Protein AF-A0A7Z0WE35-F1 (afdb_monomer_lite)

pLDDT: mean 92.05, std 5.74, range [55.38, 96.88]

Foldseek 3Di:
DALVVLLVLLVVLVVVLVCLVVPLCPCLVVLLVVLVVCVVVVHPVSVVSVVVSVVSVVVSVVSSVVSNVSSVVSNVVSVVVVVVVVVVVVVVVVVVVVVD

Organism: NCBI:txid485602

Radius of gyration: 24.38 Å; chains: 1; bounding box: 56×16×72 Å

Sequence (100 aa):
MDPAVLNKAAGAAGEVLGMLNRDGRLADDTTNAASAALSQESFQLGRSLKITGDLWYSQMTTLIQACHRIEQSLTASADGHRLNENDNEMRMADISKYFQ

Structure (mmCIF, N/CA/C/O backbone):
data_AF-A0A7Z0WE35-F1
#
_entry.id   AF-A0A7Z0WE35-F1
#
loop_
_atom_site.group_PDB
_atom_site.id
_atom_site.type_symbol
_atom_site.label_atom_id
_atom_site.label_alt_id
_atom_site.label_comp_id
_atom_site.label_asym_id
_atom_site.label_entity_id
_atom_site.label_seq_id
_atom_site.pdbx_PDB_ins_code
_atom_site.Cartn_x
_atom_site.Cartn_y
_atom_site.Cartn_z
_atom_site.occupancy
_atom_site.B_iso_or_equiv
_atom_site.auth_seq_id
_atom_site.auth_comp_id
_atom_site.auth_asym_id
_atom_site.auth_atom_id
_atom_site.pdbx_PDB_model_num
ATOM 1 N N . MET A 1 1 ? 22.223 1.865 -14.065 1.00 63.22 1 MET A N 1
ATOM 2 C CA . MET A 1 1 ? 21.657 0.749 -13.277 1.00 63.22 1 MET A CA 1
ATOM 3 C C . MET A 1 1 ? 20.894 -0.112 -14.266 1.00 63.22 1 MET A C 1
ATOM 5 O O . MET A 1 1 ? 20.292 0.466 -15.156 1.00 63.22 1 MET A O 1
ATOM 9 N N . ASP A 1 2 ? 20.988 -1.438 -14.187 1.00 84.75 2 ASP A N 1
ATOM 10 C CA . ASP A 1 2 ? 20.372 -2.332 -15.181 1.00 84.75 2 ASP A CA 1
ATOM 11 C C . ASP A 1 2 ? 18.828 -2.184 -15.176 1.00 84.75 2 ASP A C 1
ATOM 13 O O . ASP A 1 2 ? 18.217 -2.360 -14.110 1.00 84.75 2 ASP A O 1
ATOM 17 N N . PRO A 1 3 ? 18.184 -1.866 -16.321 1.00 84.75 3 PRO A N 1
ATOM 18 C CA . PRO A 1 3 ? 16.726 -1.778 -16.441 1.00 84.75 3 PRO A CA 1
ATOM 19 C C . PRO A 1 3 ? 15.988 -3.031 -15.952 1.00 84.75 3 PRO A C 1
ATOM 21 O O . PRO A 1 3 ? 14.906 -2.922 -15.374 1.00 84.75 3 PRO A O 1
ATOM 24 N N . ALA A 1 4 ? 16.570 -4.224 -16.113 1.00 87.44 4 ALA A N 1
ATOM 25 C CA . ALA A 1 4 ? 15.971 -5.471 -15.643 1.00 87.44 4 ALA A CA 1
ATOM 26 C C . ALA A 1 4 ? 15.893 -5.529 -14.107 1.00 87.44 4 ALA A C 1
ATOM 28 O O . ALA A 1 4 ? 14.898 -5.992 -13.544 1.00 87.44 4 ALA A O 1
ATOM 29 N N . VAL A 1 5 ? 16.914 -5.010 -13.417 1.00 90.81 5 VAL A N 1
ATOM 30 C CA . VAL A 1 5 ? 16.941 -4.929 -11.948 1.00 90.81 5 VAL A CA 1
ATOM 31 C C . VAL A 1 5 ? 15.912 -3.918 -11.443 1.00 90.81 5 VAL A C 1
ATOM 33 O O . VAL A 1 5 ? 15.215 -4.197 -10.466 1.00 90.81 5 VAL A O 1
ATOM 36 N N . LEU A 1 6 ? 15.776 -2.777 -12.125 1.00 89.88 6 LEU A N 1
ATOM 37 C CA . LEU A 1 6 ? 14.770 -1.760 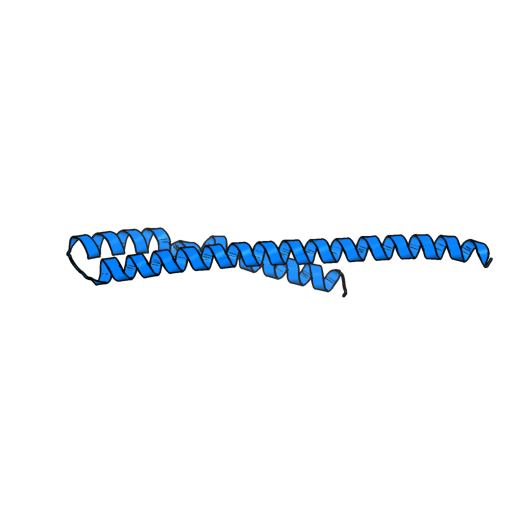-11.801 1.00 89.88 6 LEU A CA 1
ATOM 38 C C . LEU A 1 6 ? 13.345 -2.301 -11.962 1.00 89.88 6 LEU A C 1
ATOM 40 O O . LEU A 1 6 ? 12.538 -2.161 -11.046 1.00 89.88 6 LEU A O 1
ATOM 44 N N . ASN A 1 7 ? 13.063 -2.994 -13.067 1.00 89.81 7 ASN A N 1
ATOM 45 C CA . ASN A 1 7 ? 11.759 -3.614 -13.309 1.00 89.81 7 ASN A CA 1
ATOM 46 C C . ASN A 1 7 ? 11.433 -4.705 -12.282 1.00 89.81 7 ASN A C 1
ATOM 48 O O . ASN A 1 7 ? 10.308 -4.781 -11.792 1.00 89.81 7 ASN A O 1
ATOM 52 N N . LYS A 1 8 ? 12.420 -5.520 -11.894 1.00 92.19 8 LYS A N 1
ATOM 53 C CA . LYS A 1 8 ? 12.237 -6.518 -10.832 1.00 92.19 8 LYS A CA 1
ATOM 54 C C . LYS A 1 8 ? 11.894 -5.864 -9.490 1.00 92.19 8 LYS A C 1
ATOM 56 O O . LYS A 1 8 ? 11.002 -6.336 -8.789 1.00 92.19 8 LYS A O 1
ATOM 61 N N . ALA A 1 9 ? 12.590 -4.786 -9.131 1.00 91.19 9 ALA A N 1
ATOM 62 C CA . ALA A 1 9 ? 12.316 -4.044 -7.903 1.00 91.19 9 ALA A CA 1
ATOM 63 C C . ALA A 1 9 ? 10.942 -3.347 -7.941 1.00 91.19 9 ALA A C 1
ATOM 65 O O . ALA A 1 9 ? 10.240 -3.343 -6.931 1.00 91.19 9 ALA A O 1
ATOM 66 N N . ALA A 1 10 ? 10.532 -2.820 -9.101 1.00 91.38 10 ALA A N 1
ATOM 67 C CA . ALA A 1 10 ? 9.198 -2.259 -9.304 1.00 91.38 10 ALA A CA 1
ATOM 68 C C . ALA A 1 10 ? 8.107 -3.320 -9.096 1.00 91.38 10 ALA A C 1
ATOM 70 O O . ALA A 1 10 ? 7.177 -3.094 -8.327 1.00 91.38 10 ALA A O 1
ATOM 71 N N . GLY A 1 11 ? 8.273 -4.509 -9.688 1.00 92.44 11 GLY A N 1
ATOM 72 C CA . GLY A 1 11 ? 7.349 -5.630 -9.503 1.00 92.44 11 GLY A CA 1
ATOM 73 C C . GLY A 1 11 ? 7.208 -6.048 -8.037 1.00 92.44 11 GLY A C 1
ATOM 74 O O . GLY A 1 11 ? 6.093 -6.188 -7.545 1.00 92.44 11 GLY A O 1
ATOM 75 N N . ALA A 1 12 ? 8.320 -6.148 -7.301 1.00 94.12 12 ALA A N 1
ATOM 76 C CA . ALA A 1 12 ? 8.283 -6.445 -5.868 1.00 94.12 12 ALA A CA 1
ATOM 77 C C . ALA A 1 12 ? 7.545 -5.358 -5.058 1.00 94.12 12 ALA A C 1
ATOM 79 O O . ALA A 1 12 ? 6.786 -5.673 -4.142 1.00 94.12 12 ALA A O 1
ATOM 80 N N . ALA A 1 13 ? 7.727 -4.077 -5.401 1.00 92.00 13 ALA A N 1
ATOM 81 C CA . ALA A 1 13 ? 6.980 -2.984 -4.778 1.00 92.00 13 ALA A CA 1
ATOM 82 C C . ALA A 1 13 ? 5.470 -3.079 -5.073 1.00 92.00 13 ALA A C 1
ATOM 84 O O . ALA A 1 13 ? 4.665 -2.866 -4.164 1.00 92.00 13 ALA A O 1
ATOM 85 N N . GLY A 1 14 ? 5.095 -3.461 -6.298 1.00 92.56 14 GLY A N 1
ATOM 86 C CA . GLY A 1 14 ? 3.710 -3.720 -6.702 1.00 92.56 14 GLY A CA 1
ATOM 87 C C . GLY A 1 14 ? 3.081 -4.930 -5.994 1.00 92.56 14 GLY A C 1
ATOM 88 O O . GLY A 1 14 ? 1.922 -4.881 -5.581 1.00 92.56 14 GLY A O 1
ATOM 89 N N . GLU A 1 15 ? 3.840 -6.004 -5.763 1.00 95.56 15 GLU A N 1
ATOM 90 C CA . GLU A 1 15 ? 3.379 -7.164 -4.984 1.00 95.56 15 GLU A CA 1
ATOM 91 C C . GLU A 1 15 ? 3.075 -6.784 -3.532 1.00 95.56 15 GLU A C 1
ATOM 93 O O . GLU A 1 15 ? 1.998 -7.104 -3.017 1.00 95.56 15 GLU A O 1
ATOM 98 N N . VAL A 1 16 ? 3.988 -6.044 -2.893 1.00 93.88 16 VAL A N 1
ATOM 99 C CA . VAL A 1 16 ? 3.786 -5.520 -1.536 1.00 93.88 16 VAL A CA 1
ATOM 100 C C . VAL A 1 16 ? 2.579 -4.585 -1.509 1.00 93.88 16 VAL A C 1
ATOM 102 O O . VAL A 1 16 ? 1.712 -4.742 -0.654 1.00 93.88 16 VAL A O 1
ATOM 105 N N . LEU A 1 17 ? 2.456 -3.669 -2.474 1.00 93.81 17 LEU A N 1
ATOM 106 C CA . LEU A 1 17 ? 1.284 -2.804 -2.624 1.00 93.81 17 LEU A CA 1
ATOM 107 C C . LEU A 1 17 ? -0.017 -3.619 -2.703 1.00 93.81 17 LEU A C 1
ATOM 109 O O . LEU A 1 17 ? -1.003 -3.285 -2.042 1.00 93.81 17 LEU A O 1
ATOM 113 N N . GLY A 1 18 ? -0.025 -4.698 -3.485 1.00 94.25 18 GLY A N 1
ATOM 114 C CA . GLY A 1 18 ? -1.168 -5.597 -3.618 1.00 94.25 18 GLY A CA 1
ATOM 115 C C . GLY A 1 18 ? -1.522 -6.303 -2.308 1.00 94.25 18 GLY A C 1
ATOM 116 O O . GLY A 1 18 ? -2.695 -6.355 -1.943 1.00 94.25 18 GLY A O 1
ATOM 117 N N . MET A 1 19 ? -0.525 -6.809 -1.577 1.00 94.81 19 MET A N 1
ATOM 118 C CA . MET A 1 19 ? -0.728 -7.419 -0.257 1.00 94.81 19 MET A CA 1
ATOM 119 C C . MET A 1 19 ? -1.287 -6.417 0.753 1.00 94.81 19 MET A C 1
ATOM 121 O O . MET A 1 19 ? -2.270 -6.708 1.424 1.00 94.81 19 MET A O 1
ATOM 125 N N . LEU A 1 20 ? -0.721 -5.212 0.822 1.00 94.00 20 LEU A N 1
ATOM 126 C CA . LEU A 1 20 ? -1.172 -4.175 1.752 1.00 94.00 20 LEU A CA 1
ATOM 127 C C . LEU A 1 20 ? -2.611 -3.729 1.472 1.00 94.00 20 LEU A C 1
ATOM 129 O O . LEU A 1 20 ? -3.381 -3.534 2.409 1.00 94.00 20 LEU A O 1
ATOM 133 N N . ASN A 1 21 ? -2.999 -3.611 0.199 1.00 92.56 21 ASN A N 1
ATOM 134 C CA . ASN A 1 21 ? -4.379 -3.287 -0.169 1.00 92.56 21 ASN A CA 1
ATOM 135 C C . ASN A 1 21 ? -5.370 -4.397 0.207 1.00 92.56 21 ASN A C 1
ATOM 137 O O . ASN A 1 21 ? -6.489 -4.088 0.610 1.00 92.56 21 ASN A O 1
ATOM 141 N N . ARG A 1 22 ? -4.981 -5.671 0.066 1.00 92.38 22 ARG A N 1
ATOM 142 C CA . ARG A 1 22 ? -5.849 -6.809 0.406 1.00 92.38 22 ARG A CA 1
ATOM 143 C C . ARG A 1 22 ? -5.959 -7.020 1.909 1.00 92.38 22 ARG A C 1
ATOM 145 O O . ARG A 1 22 ? -7.061 -7.105 2.439 1.00 92.38 22 ARG A O 1
ATOM 152 N N . ASP A 1 23 ? -4.818 -7.091 2.581 1.00 93.88 23 ASP A N 1
ATOM 153 C CA . ASP A 1 23 ? -4.740 -7.627 3.937 1.00 93.88 23 ASP A CA 1
ATOM 154 C C . ASP A 1 23 ? -4.706 -6.512 4.986 1.00 93.88 23 ASP A C 1
ATOM 156 O O . ASP A 1 23 ? -5.187 -6.674 6.108 1.00 93.88 23 ASP A O 1
ATOM 160 N N . GLY A 1 24 ? -4.189 -5.339 4.612 1.00 91.31 24 GLY A N 1
ATOM 161 C CA . GLY A 1 24 ? -3.955 -4.227 5.526 1.00 91.31 24 GLY A CA 1
ATOM 162 C C . GLY A 1 24 ? -5.217 -3.604 6.116 1.00 91.31 24 GLY A C 1
ATOM 163 O O . GLY A 1 24 ? -5.115 -2.882 7.102 1.00 91.31 24 GLY A O 1
ATOM 164 N N . ARG A 1 25 ? -6.396 -3.883 5.552 1.00 89.69 25 ARG A N 1
ATOM 165 C CA . ARG A 1 25 ? -7.690 -3.344 6.011 1.00 89.69 25 ARG A CA 1
ATOM 166 C C . ARG A 1 25 ? -8.663 -4.407 6.516 1.00 89.69 25 ARG A C 1
ATOM 168 O O . ARG A 1 25 ? -9.792 -4.084 6.867 1.00 89.69 25 ARG A O 1
ATOM 175 N N . LEU A 1 26 ? -8.235 -5.671 6.604 1.00 93.94 26 LEU A N 1
ATOM 176 C CA . LEU A 1 26 ? -9.100 -6.776 7.044 1.00 93.94 26 LEU A CA 1
ATOM 177 C C . LEU A 1 26 ? -9.692 -6.553 8.440 1.00 93.94 26 LEU A C 1
ATOM 179 O O . LEU A 1 26 ? -10.808 -6.980 8.720 1.00 93.94 26 LEU A O 1
ATOM 183 N N . ALA A 1 27 ? -8.942 -5.889 9.319 1.00 91.31 27 ALA A N 1
ATOM 184 C CA . ALA A 1 27 ? -9.357 -5.662 10.693 1.00 91.31 27 ALA A CA 1
ATOM 185 C C . ALA A 1 27 ? -10.251 -4.424 10.874 1.00 91.31 27 ALA A C 1
ATOM 187 O O . ALA A 1 27 ? -10.773 -4.259 11.977 1.00 91.31 27 ALA A O 1
ATOM 188 N N . ASP A 1 28 ? -10.445 -3.574 9.858 1.00 92.12 28 ASP A N 1
ATOM 189 C CA . ASP A 1 28 ? -11.078 -2.254 10.013 1.00 92.12 28 ASP A CA 1
ATOM 190 C C . ASP A 1 28 ? -12.502 -2.376 10.578 1.00 92.12 28 ASP A C 1
ATOM 192 O O . ASP A 1 28 ? -12.812 -1.798 11.624 1.00 92.12 28 ASP A O 1
ATOM 196 N N . ASP A 1 29 ? -13.349 -3.198 9.954 1.00 93.94 29 ASP A N 1
ATOM 197 C CA . ASP A 1 29 ? -14.744 -3.382 10.373 1.00 93.94 29 ASP A CA 1
ATOM 198 C C . ASP A 1 29 ? -14.841 -3.992 11.775 1.00 93.94 29 ASP A C 1
ATOM 200 O O . ASP A 1 29 ? -15.574 -3.496 12.634 1.00 93.94 29 ASP A O 1
ATOM 204 N N . THR A 1 30 ? -14.051 -5.037 12.042 1.00 96.00 30 THR A N 1
ATOM 205 C CA . THR A 1 30 ? -14.046 -5.708 13.350 1.00 96.00 30 THR A CA 1
ATOM 206 C C . THR A 1 30 ? -13.521 -4.802 14.464 1.00 96.00 30 THR A C 1
ATOM 208 O O . THR A 1 30 ? -14.086 -4.780 15.557 1.00 96.00 30 THR A O 1
ATOM 211 N N . THR A 1 31 ? -12.491 -4.001 14.180 1.00 95.19 31 THR A N 1
ATOM 212 C CA . THR A 1 31 ? -11.907 -3.027 15.111 1.00 95.19 31 THR A CA 1
ATOM 213 C C . THR A 1 31 ? -12.908 -1.929 15.433 1.00 95.19 31 THR A C 1
ATOM 215 O O . THR A 1 31 ? -13.098 -1.595 16.603 1.00 95.19 31 THR A O 1
ATOM 218 N N . ASN A 1 32 ? -13.596 -1.402 14.416 1.00 94.56 32 ASN A N 1
ATOM 219 C CA . ASN A 1 32 ? -14.612 -0.368 14.585 1.00 94.56 32 ASN A CA 1
ATOM 220 C C . ASN A 1 32 ? -15.817 -0.876 15.387 1.00 94.56 32 ASN A C 1
ATOM 222 O O . ASN A 1 32 ? -16.254 -0.203 16.322 1.00 94.56 32 ASN A O 1
ATOM 226 N N . ALA A 1 33 ? -16.317 -2.075 15.077 1.00 96.25 33 ALA A N 1
ATOM 227 C CA . ALA A 1 33 ? -17.429 -2.683 15.801 1.00 96.25 33 ALA A CA 1
ATOM 228 C C . ALA A 1 33 ? -17.074 -2.958 17.273 1.00 96.25 33 ALA A C 1
ATOM 230 O O . ALA A 1 33 ? -17.822 -2.572 18.174 1.00 96.25 33 ALA A O 1
ATOM 231 N N . ALA A 1 34 ? -15.910 -3.563 17.533 1.00 95.69 34 ALA A N 1
ATOM 232 C CA . ALA A 1 34 ? -15.445 -3.841 18.890 1.00 95.69 34 ALA A CA 1
ATOM 233 C C . ALA A 1 34 ? -15.190 -2.552 19.683 1.00 95.69 34 ALA A C 1
ATOM 235 O O . ALA A 1 34 ? -15.570 -2.450 20.849 1.00 95.69 34 ALA A O 1
ATOM 236 N N . SER A 1 35 ? -14.594 -1.541 19.048 1.00 96.25 35 SER A N 1
ATOM 237 C CA . SER A 1 35 ? -14.371 -0.233 19.661 1.00 96.25 35 SER A CA 1
ATOM 238 C C . SER A 1 35 ? -15.687 0.435 20.066 1.00 96.25 35 SER A C 1
ATOM 240 O O . SER A 1 35 ? -15.789 0.945 21.186 1.00 96.25 35 SER A O 1
ATOM 242 N N . ALA A 1 36 ? -16.701 0.397 19.195 1.00 95.69 36 ALA A N 1
ATOM 243 C CA . ALA A 1 36 ? -18.020 0.950 19.477 1.00 95.69 36 ALA A CA 1
ATOM 244 C C . ALA A 1 36 ? -18.705 0.216 20.639 1.00 95.69 36 ALA A C 1
ATOM 246 O O . ALA A 1 36 ? -19.151 0.870 21.581 1.00 95.69 36 ALA A O 1
ATOM 247 N N . ALA A 1 37 ? -18.720 -1.121 20.616 1.00 96.88 37 ALA A N 1
ATOM 248 C CA . ALA A 1 37 ? -19.322 -1.937 21.670 1.00 96.88 37 ALA A CA 1
A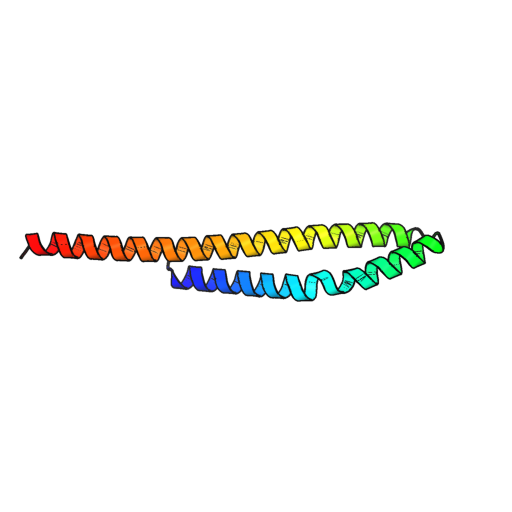TOM 249 C C . ALA A 1 37 ? -18.658 -1.692 23.037 1.00 96.88 37 ALA A C 1
ATOM 251 O O . ALA A 1 37 ? -19.331 -1.406 24.022 1.00 96.88 37 ALA A O 1
ATOM 252 N N . LEU A 1 38 ? -17.323 -1.704 23.092 1.00 95.56 38 LEU A N 1
ATOM 253 C CA . LEU A 1 38 ? -16.582 -1.442 24.329 1.00 95.56 38 LEU A CA 1
ATOM 254 C C . LEU A 1 38 ? -16.796 -0.012 24.846 1.00 95.56 38 LEU A C 1
ATOM 256 O O . LEU A 1 38 ? -16.848 0.208 26.053 1.00 95.56 38 LEU A O 1
ATOM 260 N N . SER A 1 39 ? -16.931 0.961 23.943 1.00 94.44 39 SER A N 1
ATOM 261 C CA . SER A 1 39 ? -17.185 2.354 24.323 1.00 94.44 39 SER A CA 1
ATOM 262 C C . SER A 1 39 ? -18.598 2.559 24.875 1.00 94.44 39 SER A C 1
ATOM 264 O O . SER A 1 39 ? -18.767 3.365 25.788 1.00 94.44 39 SER A O 1
ATOM 266 N N . GLN A 1 40 ? -19.600 1.838 24.356 1.00 95.06 40 GLN A N 1
ATOM 267 C CA . GLN A 1 40 ? -20.977 1.872 24.874 1.00 95.06 40 GLN A CA 1
ATOM 268 C C . GLN A 1 40 ? -21.048 1.375 26.320 1.00 95.06 40 GLN A C 1
ATOM 270 O O . GLN A 1 40 ? -21.713 1.988 27.150 1.00 95.06 40 GLN A O 1
ATOM 275 N N . GLU A 1 41 ? -20.266 0.349 26.647 1.00 94.94 41 GLU A N 1
ATOM 276 C CA . GLU A 1 41 ? -20.117 -0.179 28.008 1.00 94.94 41 GLU A CA 1
ATOM 277 C C . GLU A 1 41 ? -19.205 0.691 28.904 1.00 94.94 41 GLU A C 1
ATOM 279 O O . GLU A 1 41 ? -18.807 0.291 29.995 1.00 94.94 41 GLU A O 1
ATOM 284 N N . SER A 1 42 ? -18.844 1.903 28.458 1.00 91.00 42 SER A N 1
ATOM 285 C CA . SER A 1 42 ? -17.952 2.836 29.166 1.00 91.00 42 SER A CA 1
ATOM 286 C C . SER A 1 42 ? -16.547 2.285 29.461 1.00 91.00 42 SER A C 1
ATOM 288 O O . SER A 1 42 ? -15.819 2.833 30.297 1.00 91.00 42 SER A O 1
ATOM 290 N N . PHE A 1 43 ? -16.106 1.243 28.746 1.00 94.38 43 PHE A N 1
ATOM 291 C CA . PHE A 1 43 ? -14.742 0.741 28.861 1.00 94.38 43 PHE A CA 1
ATOM 292 C C . PHE A 1 43 ? -13.764 1.651 28.112 1.00 94.38 43 PHE A C 1
ATOM 294 O O . PHE A 1 43 ? -13.876 1.871 26.905 1.00 94.38 43 PHE A O 1
ATOM 301 N N . GLN A 1 44 ? -12.717 2.105 28.811 1.00 94.00 44 GLN A N 1
ATOM 302 C CA . GLN A 1 44 ? -11.630 2.898 28.213 1.00 94.00 44 GLN A CA 1
ATOM 303 C C . GLN A 1 44 ? -10.946 2.177 27.043 1.00 94.00 44 GLN A C 1
ATOM 305 O O . GLN A 1 44 ? -10.485 2.822 26.101 1.00 94.00 44 GLN A O 1
ATOM 310 N N . LEU A 1 45 ? -10.957 0.838 27.064 1.00 94.69 45 LEU A N 1
ATOM 311 C CA . LEU A 1 45 ? -10.440 0.001 25.986 1.00 94.69 45 LEU A CA 1
ATOM 312 C C . LEU A 1 45 ? -11.088 0.325 24.632 1.00 94.69 45 LEU A C 1
ATOM 314 O O . LEU A 1 45 ? -10.392 0.299 23.623 1.00 94.69 45 LEU A O 1
ATOM 318 N N . GLY A 1 46 ? -12.375 0.691 24.597 1.00 96.00 46 GLY A N 1
ATOM 319 C CA . GLY A 1 46 ? -13.058 1.049 23.352 1.00 96.00 46 GLY A CA 1
ATOM 320 C C . GLY A 1 46 ? -12.447 2.278 22.678 1.00 96.00 46 GLY A C 1
ATOM 321 O O . GLY A 1 46 ? -12.172 2.255 21.475 1.00 96.00 46 GLY A O 1
ATOM 322 N N . ARG A 1 47 ? -12.134 3.319 23.461 1.00 94.31 47 ARG A N 1
ATOM 323 C CA . ARG A 1 47 ? -11.457 4.529 22.969 1.00 94.31 47 ARG A CA 1
ATOM 324 C C . ARG A 1 47 ? -10.027 4.234 22.526 1.00 94.31 47 ARG A C 1
ATOM 326 O O . ARG A 1 47 ? -9.623 4.690 21.459 1.00 94.31 47 ARG A O 1
ATOM 333 N N . SER A 1 48 ? -9.273 3.474 23.319 1.00 96.44 48 SER A N 1
ATOM 334 C CA . SER A 1 48 ? -7.910 3.071 22.956 1.00 96.44 48 SER A CA 1
ATOM 335 C C . SER A 1 48 ? -7.892 2.274 21.652 1.00 96.44 48 SER A C 1
ATOM 337 O O . SER A 1 48 ? -7.097 2.578 20.769 1.00 96.44 48 SER A O 1
ATOM 339 N N . LEU A 1 49 ? -8.821 1.328 21.489 1.00 96.19 49 LEU A N 1
ATOM 340 C CA . LEU A 1 49 ? -8.948 0.526 20.277 1.00 96.19 49 LEU A CA 1
ATOM 341 C C . LEU A 1 49 ? -9.294 1.383 19.053 1.00 96.19 49 LEU A C 1
ATOM 343 O O . LEU A 1 49 ? -8.723 1.159 17.988 1.00 96.19 49 LEU A O 1
ATOM 347 N N . LYS A 1 50 ? -10.150 2.408 19.204 1.00 95.81 50 LYS A N 1
ATOM 348 C CA . LYS A 1 50 ? -10.441 3.356 18.115 1.00 95.81 50 LYS A CA 1
ATOM 349 C C . LYS A 1 50 ? -9.180 4.066 17.638 1.00 95.81 50 LYS A C 1
ATOM 351 O O . LYS A 1 50 ? -8.914 4.106 16.444 1.00 95.81 50 LYS A O 1
ATOM 356 N N . ILE A 1 51 ? -8.406 4.606 18.581 1.00 96.88 51 ILE A N 1
ATOM 357 C CA . ILE A 1 51 ? -7.168 5.340 18.290 1.00 96.88 51 ILE A CA 1
ATOM 358 C C . ILE A 1 51 ? -6.165 4.426 17.584 1.00 96.88 51 ILE A C 1
ATOM 360 O O . ILE A 1 51 ? -5.549 4.831 16.602 1.00 96.88 51 ILE A O 1
ATOM 364 N N . THR A 1 52 ? -6.017 3.186 18.057 1.00 96.75 52 THR A N 1
ATOM 365 C CA . THR A 1 52 ? -5.142 2.199 17.418 1.00 96.75 52 THR A CA 1
ATOM 366 C C . THR A 1 52 ? -5.606 1.863 16.000 1.00 96.75 52 THR A C 1
ATOM 368 O O . THR A 1 52 ? -4.770 1.836 15.100 1.00 96.75 52 THR A O 1
ATOM 371 N N . GLY A 1 53 ? -6.910 1.665 15.783 1.00 96.56 53 GLY A N 1
ATOM 372 C CA . GLY A 1 53 ? -7.480 1.432 14.452 1.00 96.56 53 GLY A CA 1
ATOM 373 C C . GLY A 1 53 ? -7.246 2.603 13.494 1.00 96.56 53 GLY A C 1
ATOM 374 O O . GLY A 1 53 ? -6.788 2.402 12.373 1.00 96.56 53 GLY A O 1
ATOM 375 N N . ASP A 1 54 ? -7.461 3.836 13.954 1.00 95.88 54 ASP A N 1
ATOM 376 C CA . ASP A 1 54 ? -7.243 5.044 13.147 1.00 95.88 54 ASP A CA 1
ATOM 377 C C . ASP A 1 54 ? -5.767 5.242 12.788 1.00 95.88 54 ASP A C 1
ATOM 379 O O . ASP A 1 54 ? -5.427 5.582 11.650 1.00 95.88 54 ASP A O 1
ATOM 383 N N . LEU A 1 55 ? -4.872 4.995 13.749 1.00 96.75 55 LEU A N 1
ATOM 384 C CA . LEU A 1 55 ? -3.435 5.041 13.509 1.00 96.75 55 LEU A CA 1
ATOM 385 C C . LEU A 1 55 ? -3.022 3.971 12.497 1.00 96.75 55 LEU A C 1
ATOM 387 O O . LEU A 1 55 ? -2.298 4.278 11.553 1.00 96.75 55 LEU A O 1
ATOM 391 N N . TRP A 1 56 ? -3.503 2.739 12.661 1.00 95.69 56 TRP A N 1
ATOM 392 C CA . TRP A 1 56 ? -3.240 1.652 11.725 1.00 95.69 56 TRP A CA 1
ATOM 393 C C . TRP A 1 56 ? -3.693 2.006 10.305 1.00 95.69 56 TRP A C 1
ATOM 395 O O . TRP A 1 56 ? -2.896 1.916 9.371 1.00 95.69 56 TRP A O 1
ATOM 405 N N . TYR A 1 57 ? -4.921 2.508 10.149 1.00 94.81 57 TYR A N 1
ATOM 406 C CA . TYR A 1 57 ? -5.457 2.949 8.861 1.00 94.81 57 TYR A CA 1
ATOM 407 C C . TYR A 1 57 ? -4.581 4.028 8.203 1.00 94.81 57 TYR A C 1
ATOM 409 O O . TYR A 1 57 ? -4.281 3.964 7.003 1.00 94.81 57 TYR A O 1
ATOM 417 N N . SER A 1 58 ? -4.138 5.014 8.988 1.00 96.44 58 SER A N 1
ATOM 418 C CA . SER A 1 58 ? -3.258 6.091 8.521 1.00 96.44 58 SER A CA 1
ATOM 419 C C . SER A 1 58 ? -1.899 5.560 8.047 1.00 96.44 58 SER A C 1
ATOM 421 O O . SER A 1 58 ? -1.443 5.879 6.942 1.00 96.44 58 SER A O 1
ATOM 423 N N . GLN A 1 59 ? -1.275 4.688 8.841 1.00 95.81 59 GLN A N 1
ATOM 424 C CA . GLN A 1 59 ? 0.016 4.087 8.504 1.00 95.81 59 GLN A CA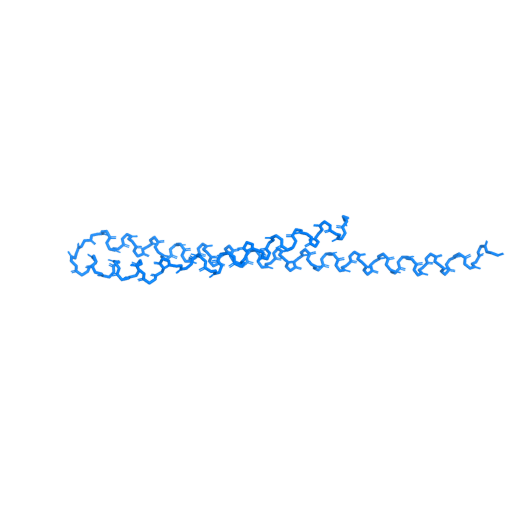 1
ATOM 425 C C . GLN A 1 59 ? -0.091 3.186 7.272 1.00 95.81 59 GLN A C 1
ATOM 427 O O . GLN A 1 59 ? 0.760 3.259 6.386 1.00 95.81 59 GLN A O 1
ATOM 432 N N . MET A 1 60 ? -1.162 2.397 7.170 1.00 96.06 60 MET A N 1
ATOM 433 C CA . MET A 1 60 ? -1.418 1.540 6.016 1.00 96.06 60 MET A CA 1
ATOM 434 C C . MET A 1 60 ? -1.589 2.366 4.739 1.00 96.06 60 MET A C 1
ATOM 436 O O . MET A 1 60 ? -0.970 2.079 3.717 1.00 96.06 60 MET A O 1
ATOM 440 N N . THR A 1 61 ? -2.365 3.449 4.810 1.00 95.12 61 THR A N 1
ATOM 441 C CA . THR A 1 61 ? -2.550 4.377 3.686 1.00 95.12 61 THR A CA 1
ATOM 442 C C . THR A 1 61 ? -1.225 5.009 3.255 1.00 95.12 61 THR A C 1
ATOM 444 O O . THR A 1 61 ? -0.933 5.076 2.061 1.00 95.12 61 THR A O 1
ATOM 447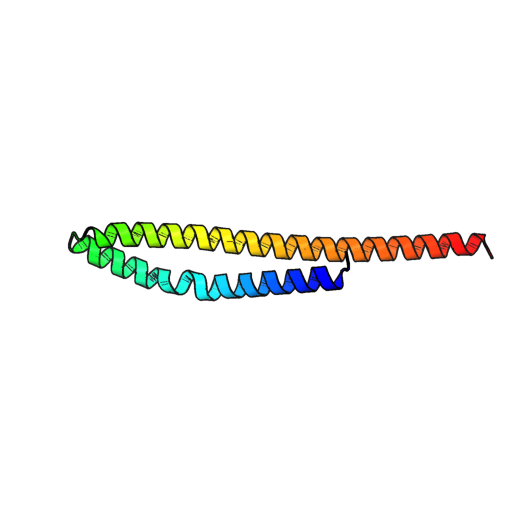 N N . THR A 1 62 ? -0.392 5.415 4.215 1.00 96.00 62 THR A N 1
ATOM 448 C CA . THR A 1 62 ? 0.941 5.973 3.944 1.00 96.00 62 THR A CA 1
ATOM 449 C C . THR A 1 62 ? 1.846 4.950 3.258 1.00 96.00 62 THR A C 1
ATOM 451 O O . THR A 1 62 ? 2.510 5.275 2.273 1.00 96.00 62 THR A O 1
ATOM 454 N N . LEU A 1 63 ? 1.849 3.702 3.731 1.00 94.75 63 LEU A N 1
ATOM 455 C CA . LEU A 1 63 ? 2.683 2.641 3.174 1.00 94.75 63 LEU A CA 1
ATOM 456 C C . LEU A 1 63 ? 2.253 2.264 1.750 1.00 94.75 63 LEU A C 1
ATOM 458 O O . LEU A 1 63 ? 3.097 2.174 0.864 1.00 94.75 63 LEU A O 1
ATOM 462 N N . ILE A 1 64 ? 0.946 2.143 1.505 1.00 95.88 64 ILE A N 1
ATOM 463 C CA . ILE A 1 64 ? 0.368 1.931 0.168 1.00 95.88 64 ILE A CA 1
ATOM 464 C C . ILE A 1 64 ? 0.821 3.040 -0.791 1.00 95.88 64 ILE A C 1
ATOM 466 O O . ILE A 1 64 ? 1.319 2.763 -1.883 1.00 95.88 64 ILE A O 1
ATOM 470 N N . GLN A 1 65 ? 0.710 4.305 -0.379 1.00 95.69 65 GLN A N 1
ATOM 471 C CA . GLN A 1 65 ? 1.148 5.433 -1.204 1.00 95.69 65 GLN A CA 1
ATOM 472 C C . GLN A 1 65 ? 2.657 5.408 -1.473 1.00 95.69 65 GLN A C 1
ATOM 474 O O . GLN A 1 65 ? 3.081 5.720 -2.586 1.00 95.69 65 GLN A O 1
ATOM 479 N N . ALA A 1 66 ? 3.467 5.039 -0.480 1.00 95.31 66 ALA A N 1
ATOM 480 C CA . ALA A 1 66 ? 4.912 4.929 -0.634 1.00 95.31 66 ALA A CA 1
ATOM 481 C C . ALA A 1 66 ? 5.296 3.809 -1.613 1.00 95.31 66 ALA A C 1
ATOM 483 O O . ALA A 1 66 ? 6.072 4.060 -2.533 1.00 95.31 66 ALA A O 1
ATOM 484 N N . CYS A 1 67 ? 4.715 2.613 -1.474 1.00 95.25 67 CYS A N 1
ATOM 485 C CA . CYS A 1 67 ? 4.958 1.489 -2.382 1.00 95.25 67 CYS A CA 1
ATOM 486 C C . CYS A 1 67 ? 4.572 1.838 -3.822 1.00 95.25 67 CYS A C 1
ATOM 488 O O . CYS A 1 67 ? 5.372 1.627 -4.729 1.00 95.25 67 CYS A O 1
ATOM 490 N N . HIS A 1 68 ? 3.410 2.464 -4.019 1.00 95.19 68 HIS A N 1
ATOM 491 C CA . HIS A 1 68 ? 2.974 2.910 -5.340 1.00 95.19 68 HIS A CA 1
ATOM 492 C C . HIS A 1 68 ? 3.926 3.953 -5.951 1.00 95.19 68 HIS A C 1
ATOM 494 O O . HIS A 1 68 ? 4.282 3.863 -7.123 1.00 95.19 68 HIS A O 1
ATOM 500 N N . ARG A 1 69 ? 4.407 4.925 -5.161 1.00 96.06 69 ARG A N 1
ATOM 501 C CA . ARG A 1 69 ? 5.402 5.906 -5.635 1.00 96.06 69 ARG A CA 1
ATOM 502 C C . ARG A 1 69 ? 6.732 5.252 -6.004 1.00 96.06 69 ARG A C 1
ATOM 504 O O . ARG A 1 69 ? 7.342 5.651 -6.992 1.00 96.06 69 ARG A O 1
ATOM 511 N N . ILE A 1 70 ? 7.186 4.272 -5.222 1.00 94.44 70 ILE A N 1
ATOM 512 C CA . ILE A 1 70 ? 8.421 3.527 -5.498 1.00 94.44 70 ILE A CA 1
ATOM 513 C C . ILE A 1 70 ? 8.279 2.739 -6.801 1.00 94.44 70 ILE A C 1
ATOM 515 O O . ILE A 1 70 ? 9.134 2.862 -7.673 1.00 94.44 70 ILE A O 1
ATOM 519 N N . GLU A 1 71 ? 7.188 1.992 -6.965 1.00 92.69 71 GLU A N 1
ATOM 520 C CA . GLU A 1 71 ? 6.882 1.240 -8.186 1.00 92.69 71 GLU A CA 1
ATOM 521 C C . GLU A 1 71 ? 6.902 2.146 -9.426 1.00 92.69 71 GLU A C 1
ATOM 523 O O . GLU A 1 71 ? 7.615 1.865 -10.394 1.00 92.69 71 GLU A O 1
ATOM 528 N N . GLN A 1 72 ? 6.190 3.276 -9.373 1.00 94.38 72 GLN A N 1
ATOM 529 C CA . GLN A 1 72 ? 6.162 4.252 -10.464 1.00 94.38 72 GLN A CA 1
ATOM 530 C C . GLN A 1 72 ? 7.550 4.828 -10.758 1.00 94.38 72 GLN A C 1
ATOM 532 O O . GLN A 1 72 ? 7.960 4.897 -11.916 1.00 94.38 72 GLN A O 1
ATOM 537 N N . SER A 1 73 ? 8.293 5.225 -9.721 1.00 93.69 73 SER A N 1
ATOM 538 C CA . SER A 1 73 ? 9.622 5.823 -9.879 1.00 93.69 73 SER A CA 1
ATOM 539 C C . SER A 1 73 ? 10.627 4.843 -10.484 1.00 93.69 73 SER A C 1
ATOM 541 O O . SER A 1 73 ? 11.462 5.245 -11.297 1.00 93.69 73 SER A O 1
ATOM 543 N N . LEU A 1 74 ? 10.574 3.570 -10.090 1.00 93.25 74 LEU A N 1
ATOM 544 C CA . LEU A 1 74 ? 11.455 2.527 -10.614 1.00 93.25 74 LEU A CA 1
ATOM 545 C C . LEU A 1 74 ? 11.116 2.190 -12.067 1.00 93.25 74 LEU A C 1
ATOM 547 O O . LEU A 1 74 ? 12.027 2.113 -12.890 1.00 93.25 74 LEU A O 1
ATOM 551 N N . THR A 1 75 ? 9.826 2.082 -12.391 1.00 92.44 75 THR A N 1
ATOM 552 C CA . THR A 1 75 ? 9.353 1.854 -13.765 1.00 92.44 75 THR A CA 1
ATOM 553 C C . THR A 1 75 ? 9.787 2.996 -14.684 1.00 92.44 75 THR A C 1
ATOM 555 O O . THR A 1 75 ? 10.433 2.767 -15.703 1.00 92.44 75 THR A O 1
ATOM 558 N N . ALA A 1 76 ? 9.551 4.246 -14.269 1.00 91.38 76 ALA A N 1
ATOM 559 C CA . ALA A 1 76 ? 9.968 5.421 -15.031 1.00 91.38 76 ALA A CA 1
ATOM 560 C C . ALA A 1 76 ? 11.495 5.491 -15.220 1.00 91.38 76 ALA A C 1
ATOM 562 O O . ALA A 1 76 ? 11.975 5.888 -16.282 1.00 91.38 76 ALA A O 1
ATOM 563 N N . SER A 1 77 ? 12.271 5.077 -14.212 1.00 92.31 77 SER A N 1
ATOM 564 C CA . SER A 1 77 ? 13.735 5.018 -14.320 1.00 92.31 77 SER A CA 1
ATOM 565 C C . SER A 1 77 ? 14.192 3.954 -15.321 1.00 92.31 77 SER A C 1
ATOM 567 O O . SER A 1 77 ? 15.121 4.200 -16.089 1.00 92.31 77 SER A O 1
ATOM 569 N N . ALA A 1 78 ? 13.546 2.784 -15.341 1.00 91.50 78 ALA A N 1
ATOM 570 C CA . ALA A 1 78 ? 13.849 1.719 -16.295 1.00 91.50 78 ALA A CA 1
ATOM 571 C C . ALA A 1 78 ? 13.543 2.149 -17.739 1.00 91.50 78 ALA A C 1
ATOM 573 O O . ALA A 1 78 ? 14.379 1.969 -18.627 1.00 91.50 78 ALA A O 1
ATOM 574 N N . ASP A 1 79 ? 12.392 2.789 -17.959 1.00 90.75 79 ASP A N 1
ATOM 575 C CA . ASP A 1 79 ? 12.013 3.331 -19.266 1.00 90.75 79 ASP A CA 1
ATOM 576 C C . ASP A 1 79 ? 12.970 4.431 -19.734 1.00 90.75 79 ASP A C 1
ATOM 578 O O . ASP A 1 79 ? 13.394 4.431 -20.891 1.00 90.75 79 ASP A O 1
ATOM 582 N N . GLY A 1 80 ? 13.370 5.332 -18.832 1.00 89.31 80 GLY A N 1
ATOM 583 C CA . GLY A 1 80 ? 14.356 6.370 -19.126 1.00 89.31 80 GLY A CA 1
ATOM 584 C C . GLY A 1 80 ? 15.719 5.798 -19.524 1.00 89.31 80 GLY A C 1
ATOM 585 O O . GLY A 1 80 ? 16.336 6.283 -20.472 1.00 89.31 80 GLY A O 1
ATOM 586 N N . HIS A 1 81 ? 16.176 4.734 -18.854 1.00 88.06 81 HIS A N 1
ATOM 587 C CA . HIS A 1 81 ? 17.407 4.040 -19.239 1.00 88.06 81 HIS A CA 1
ATOM 588 C C . HIS A 1 81 ? 17.305 3.418 -20.634 1.00 88.06 81 HIS A C 1
ATOM 590 O O . HIS A 1 81 ? 18.199 3.635 -21.450 1.00 88.06 81 HIS A O 1
ATOM 596 N N . ARG A 1 82 ? 16.198 2.730 -20.934 1.00 85.81 82 ARG A N 1
ATOM 597 C CA . ARG A 1 82 ? 15.966 2.106 -22.244 1.00 85.81 82 ARG A CA 1
ATOM 598 C C . ARG A 1 82 ? 15.943 3.130 -23.383 1.00 85.81 82 ARG A C 1
ATOM 600 O O . ARG A 1 82 ? 16.501 2.884 -24.447 1.00 85.81 82 ARG A O 1
ATOM 607 N N . LEU A 1 83 ? 15.297 4.278 -23.173 1.00 87.62 83 LEU A N 1
ATOM 608 C CA . LEU A 1 83 ? 15.261 5.356 -24.167 1.00 87.62 83 LEU A CA 1
ATOM 609 C C . LEU A 1 83 ? 16.655 5.947 -24.410 1.00 87.62 83 LEU A C 1
ATOM 611 O O . LEU A 1 83 ? 17.049 6.119 -25.559 1.00 87.62 83 LEU A O 1
ATOM 615 N N . ASN A 1 84 ? 17.419 6.196 -23.344 1.00 89.81 84 ASN A N 1
ATOM 616 C CA . ASN A 1 84 ? 18.775 6.730 -23.462 1.00 89.81 84 ASN A CA 1
ATOM 617 C C . ASN A 1 84 ? 19.744 5.755 -24.148 1.00 89.81 84 ASN A C 1
ATOM 619 O O . ASN A 1 84 ? 20.607 6.197 -24.904 1.00 89.81 84 ASN A O 1
ATOM 623 N N . GLU A 1 85 ? 19.626 4.449 -23.891 1.00 87.19 85 GLU A N 1
ATOM 624 C CA . GLU A 1 85 ? 20.422 3.429 -24.587 1.00 87.19 85 GLU A CA 1
ATOM 625 C C . GLU A 1 85 ? 20.104 3.409 -26.084 1.00 87.19 85 GLU A C 1
ATOM 627 O O . GLU A 1 85 ? 21.024 3.539 -26.890 1.00 87.19 85 GLU A O 1
ATOM 632 N N . ASN A 1 86 ? 18.821 3.389 -26.459 1.00 87.25 86 ASN A N 1
ATOM 633 C CA . ASN A 1 86 ? 18.403 3.460 -27.863 1.00 87.25 86 ASN A CA 1
ATOM 634 C C . ASN A 1 86 ? 18.924 4.727 -28.568 1.00 87.25 86 ASN A C 1
ATOM 636 O O . ASN A 1 86 ? 19.430 4.658 -29.690 1.00 87.25 86 ASN A O 1
ATOM 640 N N . ASP A 1 87 ? 18.817 5.891 -27.922 1.00 90.31 87 ASP A N 1
ATOM 641 C CA . ASP A 1 87 ? 19.305 7.158 -28.477 1.00 90.31 87 ASP A CA 1
ATOM 642 C C . ASP A 1 87 ? 20.827 7.155 -28.664 1.00 90.31 87 ASP A C 1
ATOM 644 O O . ASP A 1 87 ? 21.338 7.647 -29.676 1.00 90.31 87 ASP A O 1
ATOM 648 N N . ASN A 1 88 ? 21.565 6.577 -27.713 1.00 88.31 88 ASN A N 1
ATOM 649 C CA . ASN A 1 88 ? 23.011 6.423 -27.825 1.00 88.31 88 ASN A CA 1
ATOM 650 C C . ASN A 1 88 ? 23.396 5.465 -28.954 1.00 88.31 88 ASN A C 1
ATOM 652 O O . ASN A 1 88 ? 24.288 5.798 -29.733 1.00 88.31 88 ASN A O 1
ATOM 656 N N . GLU A 1 89 ? 22.720 4.323 -29.090 1.00 90.25 89 GLU A N 1
ATOM 657 C CA . GLU A 1 89 ? 22.956 3.372 -30.182 1.00 90.25 89 GLU A CA 1
ATOM 658 C C . GLU A 1 89 ? 22.725 4.017 -31.552 1.00 90.25 89 GLU A C 1
ATOM 660 O O . GLU A 1 89 ? 23.572 3.900 -32.440 1.00 90.25 89 GLU A O 1
ATOM 665 N N . MET A 1 90 ? 21.634 4.773 -31.715 1.00 90.31 90 MET A N 1
ATOM 666 C CA . MET A 1 90 ? 21.355 5.505 -32.955 1.00 90.31 90 MET A CA 1
ATOM 667 C C . MET A 1 90 ? 22.446 6.532 -33.276 1.00 90.31 90 MET A C 1
ATOM 669 O O . MET A 1 90 ? 22.906 6.611 -34.417 1.00 90.31 90 MET A O 1
ATOM 673 N N . ARG A 1 91 ? 22.899 7.300 -32.277 1.00 90.06 91 ARG A N 1
ATOM 674 C CA . ARG A 1 91 ? 23.987 8.277 -32.452 1.00 90.06 91 ARG A CA 1
ATOM 675 C C . ARG A 1 91 ? 25.312 7.602 -32.790 1.00 90.06 91 ARG A C 1
ATOM 677 O O . ARG A 1 91 ? 26.026 8.083 -33.664 1.00 90.06 91 ARG A O 1
ATOM 684 N N . MET A 1 92 ? 25.639 6.488 -32.137 1.00 89.44 92 MET A N 1
ATOM 685 C CA . MET A 1 92 ? 26.847 5.718 -32.437 1.00 89.44 92 MET A CA 1
ATOM 686 C C . MET A 1 92 ? 26.807 5.130 -33.849 1.00 89.44 92 MET A C 1
ATOM 688 O O . MET A 1 92 ? 27.805 5.210 -34.565 1.00 89.44 92 MET A O 1
ATOM 692 N N . ALA A 1 93 ? 25.659 4.596 -34.274 1.00 90.50 93 ALA A N 1
ATOM 693 C CA . ALA A 1 93 ? 25.464 4.109 -35.634 1.00 90.50 93 ALA A CA 1
ATOM 694 C C . ALA A 1 93 ? 25.663 5.230 -36.661 1.00 90.50 93 ALA A C 1
ATOM 696 O O . ALA A 1 93 ? 26.314 5.013 -37.681 1.00 90.50 93 ALA A O 1
ATOM 697 N N . ASP A 1 94 ? 25.169 6.439 -36.387 1.00 91.19 94 ASP A N 1
ATOM 698 C CA . ASP A 1 94 ? 25.364 7.577 -37.284 1.00 91.19 94 ASP A CA 1
ATOM 699 C C . ASP A 1 94 ? 26.826 8.034 -37.351 1.00 91.19 94 ASP A C 1
ATOM 701 O O . ASP A 1 94 ? 27.366 8.197 -38.442 1.00 91.19 94 ASP A O 1
ATOM 705 N N . ILE A 1 95 ? 27.505 8.128 -36.203 1.00 88.81 95 ILE A N 1
ATOM 706 C CA . ILE A 1 95 ? 28.939 8.442 -36.133 1.00 88.81 95 ILE A CA 1
ATOM 707 C C . ILE A 1 95 ? 29.762 7.406 -36.910 1.00 88.81 95 ILE A C 1
ATOM 709 O O . ILE A 1 95 ? 30.667 7.781 -37.652 1.00 88.81 95 ILE A O 1
ATOM 713 N N . SER A 1 96 ? 29.439 6.114 -36.788 1.00 89.31 96 SER A N 1
ATOM 714 C CA . SER A 1 96 ? 30.185 5.037 -37.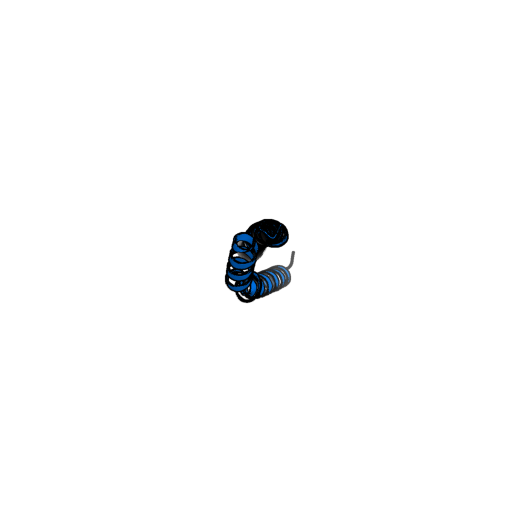453 1.00 89.31 96 SER A CA 1
ATOM 715 C C . SER A 1 96 ? 30.214 5.162 -38.981 1.00 89.31 96 SER A C 1
ATOM 717 O O . SER A 1 96 ? 31.202 4.769 -39.598 1.00 89.31 96 SER A O 1
ATOM 719 N N . LYS A 1 97 ? 29.195 5.787 -39.590 1.00 88.94 97 LYS A N 1
ATOM 720 C CA . LYS A 1 97 ? 29.145 6.041 -41.040 1.00 88.94 97 LYS A CA 1
ATOM 721 C C . LYS A 1 97 ? 30.233 7.000 -41.519 1.00 88.94 97 LYS A C 1
ATOM 723 O O . LYS A 1 97 ? 30.585 6.962 -42.689 1.00 88.94 97 LYS A O 1
ATOM 728 N N . TYR A 1 98 ? 30.748 7.865 -40.644 1.00 86.38 98 TYR A N 1
ATOM 729 C CA . TYR A 1 98 ? 31.807 8.823 -40.983 1.00 86.38 98 TYR A CA 1
ATOM 730 C C . TYR A 1 98 ? 33.220 8.235 -40.862 1.00 86.38 98 TYR A C 1
ATOM 732 O O . TYR A 1 98 ? 34.185 8.899 -41.232 1.00 86.38 98 TYR A O 1
ATOM 740 N N . PHE A 1 99 ? 33.350 7.017 -40.328 1.00 79.94 99 PHE A N 1
ATOM 741 C CA . PHE A 1 99 ? 34.625 6.317 -40.139 1.00 79.94 99 PHE A CA 1
ATOM 742 C C . PHE A 1 99 ? 34.757 5.056 -41.017 1.00 79.94 99 PHE A C 1
ATOM 744 O O . PHE A 1 99 ? 35.656 4.247 -40.783 1.00 79.94 99 PHE A O 1
ATOM 751 N N . GLN A 1 100 ? 33.872 4.893 -42.008 1.00 55.38 100 GLN A N 1
ATOM 752 C CA . GLN A 1 100 ? 33.965 3.915 -43.103 1.00 55.38 100 GLN A CA 1
ATOM 753 C C . GLN A 1 100 ? 34.482 4.590 -44.373 1.00 55.38 100 GLN A C 1
ATOM 755 O O . GLN A 1 100 ? 35.219 3.909 -45.120 1.00 55.38 100 GLN A O 1
#

Secondary structure (DSSP, 8-state):
--H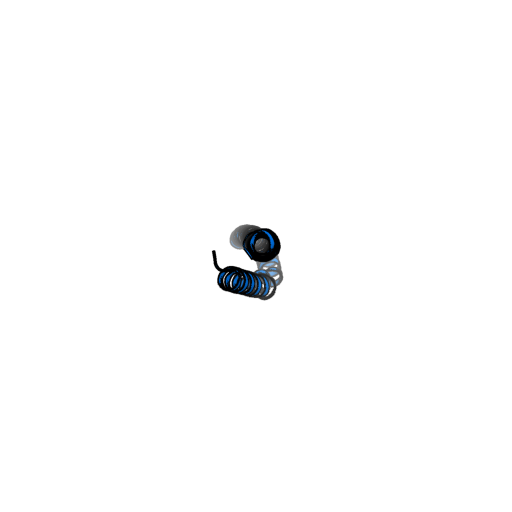HHHHHHHHHHHHHHHHHHHHTTTTHHHHHHHHHHHHHTT-HHHHHHHHHHHHHHHHHHHHHHHHHHHHHHHHHHHHHHHHHHHHHHHHHHHHHGGG-